Protein AF-A0A937PHE7-F1 (afdb_monomer_lite)

Sequence (68 aa):
MDVEWILRIVLFGIVHWVLAGVLLLDIASREKILGGHKPPWVIVIIFIPCFGSLVYLLFHPQIFSAKP

Secondary structure (DSSP, 8-state):
--HHHHHHHHHHHHHHHHHHHHHHHHHHH-S--TTS-SHHHHHHHHHHHHHHHHHHHHH-GGGT----

Foldseek 3Di:
DDPVVVVVVVVVLVVLVVVLVVVLVVLVPDPADVPRDSVVVNVVSVVCSVCVVVVVCVVPVVVVVPPD

pLDDT: mean 76.33, std 10.74, range [47.31, 89.88]

Radius of gyration: 16.24 Å; chains: 1; bounding box: 35×19×45 Å

Structure (mmCIF, N/CA/C/O backbone):
data_AF-A0A937PHE7-F1
#
_entry.id   AF-A0A937PHE7-F1
#
loop_
_atom_site.group_PDB
_atom_site.id
_atom_site.type_symbol
_atom_site.label_atom_id
_atom_site.label_alt_id
_atom_site.label_comp_id
_atom_site.label_asym_id
_atom_site.label_entity_id
_atom_site.label_seq_id
_atom_site.pdbx_PDB_ins_code
_atom_site.Cartn_x
_atom_site.Cartn_y
_atom_site.Cartn_z
_atom_site.occupancy
_atom_site.B_iso_or_equiv
_atom_site.auth_seq_id
_atom_site.auth_comp_id
_atom_site.auth_asym_id
_atom_site.auth_atom_id
_atom_site.pdbx_PDB_model_num
ATOM 1 N N . MET A 1 1 ? 14.761 -1.457 -19.675 1.00 60.03 1 MET A N 1
ATOM 2 C CA . MET A 1 1 ? 13.954 -1.025 -18.515 1.00 60.03 1 MET A CA 1
ATOM 3 C C . MET A 1 1 ? 14.172 0.463 -18.355 1.00 60.03 1 MET A C 1
ATOM 5 O O . MET A 1 1 ? 15.187 0.862 -17.797 1.00 60.03 1 MET A O 1
ATOM 9 N N . ASP A 1 2 ? 13.285 1.270 -18.926 1.00 82.69 2 ASP A N 1
ATOM 10 C CA . ASP A 1 2 ? 13.398 2.725 -18.865 1.00 82.69 2 ASP A CA 1
ATOM 11 C C . ASP A 1 2 ? 13.118 3.237 -17.451 1.00 82.69 2 ASP A C 1
ATOM 13 O O . ASP A 1 2 ? 12.235 2.736 -16.751 1.00 82.69 2 ASP A O 1
ATOM 17 N N . VAL A 1 3 ? 13.868 4.253 -17.027 1.00 86.69 3 VAL A N 1
ATOM 18 C CA . VAL A 1 3 ? 13.743 4.864 -15.692 1.00 86.69 3 VAL A CA 1
ATOM 19 C C . VAL A 1 3 ? 12.316 5.364 -15.439 1.00 86.69 3 VAL A C 1
ATOM 21 O O . VAL A 1 3 ? 11.818 5.259 -14.320 1.00 86.69 3 VAL A O 1
ATOM 24 N N . GLU A 1 4 ? 11.621 5.826 -16.482 1.00 84.25 4 GLU A N 1
ATOM 25 C CA . GLU A 1 4 ? 10.213 6.229 -16.411 1.00 84.25 4 GLU A CA 1
ATOM 26 C C . GLU A 1 4 ? 9.290 5.070 -15.992 1.00 84.25 4 GLU A C 1
ATOM 28 O O . GLU A 1 4 ? 8.375 5.258 -15.189 1.00 84.25 4 GLU A O 1
ATOM 33 N N . TRP A 1 5 ? 9.548 3.854 -16.483 1.00 78.62 5 TRP A N 1
ATOM 34 C CA . TRP A 1 5 ? 8.762 2.667 -16.142 1.00 78.62 5 TRP A CA 1
ATOM 35 C C . TRP A 1 5 ? 8.956 2.271 -14.676 1.00 78.62 5 TRP A C 1
ATOM 37 O O . TRP A 1 5 ? 7.985 2.022 -13.961 1.00 78.62 5 TRP A O 1
ATOM 47 N N . ILE A 1 6 ? 10.206 2.301 -14.205 1.00 79.88 6 ILE A N 1
ATOM 48 C CA . ILE A 1 6 ? 10.545 2.041 -12.800 1.00 79.88 6 ILE A CA 1
ATOM 49 C C . ILE A 1 6 ? 9.885 3.090 -11.896 1.00 79.88 6 ILE A C 1
ATOM 51 O O . ILE A 1 6 ? 9.232 2.730 -10.917 1.00 79.88 6 ILE A O 1
ATOM 55 N N . LEU A 1 7 ? 9.988 4.377 -12.245 1.00 85.06 7 LEU A N 1
ATOM 56 C CA . LEU A 1 7 ? 9.360 5.474 -11.503 1.00 85.06 7 LEU A CA 1
ATOM 57 C C . LEU A 1 7 ? 7.847 5.304 -11.392 1.00 85.06 7 LEU A C 1
ATOM 59 O O . LEU A 1 7 ? 7.306 5.460 -10.300 1.00 85.06 7 LEU A O 1
ATOM 63 N N . ARG A 1 8 ? 7.164 4.945 -12.487 1.00 81.25 8 ARG A N 1
ATOM 64 C CA . ARG A 1 8 ? 5.717 4.689 -12.468 1.00 81.25 8 ARG A CA 1
ATOM 65 C C . ARG A 1 8 ? 5.362 3.557 -11.511 1.00 81.25 8 ARG A C 1
ATOM 67 O O . ARG A 1 8 ? 4.444 3.729 -10.719 1.00 81.25 8 ARG A O 1
ATOM 74 N N . ILE A 1 9 ? 6.090 2.439 -11.532 1.00 81.38 9 ILE A N 1
ATOM 75 C CA . ILE A 1 9 ? 5.832 1.308 -10.623 1.00 81.38 9 ILE A CA 1
ATOM 76 C C . ILE A 1 9 ? 6.053 1.706 -9.168 1.00 81.38 9 ILE A C 1
ATOM 78 O O . ILE A 1 9 ? 5.226 1.388 -8.317 1.00 81.38 9 ILE A O 1
ATOM 82 N N . VAL A 1 10 ? 7.136 2.428 -8.882 1.00 85.06 10 VAL A N 1
ATOM 83 C CA . VAL A 1 10 ? 7.440 2.897 -7.527 1.00 85.06 10 VAL A CA 1
ATOM 84 C C . VAL A 1 10 ? 6.355 3.856 -7.031 1.00 85.06 10 VAL A C 1
ATOM 86 O O . VAL A 1 10 ? 5.840 3.667 -5.932 1.00 85.06 10 VAL A O 1
ATOM 89 N N . LEU A 1 11 ? 5.944 4.830 -7.849 1.00 86.25 11 LEU A N 1
ATOM 90 C CA . LEU A 1 11 ? 4.846 5.752 -7.536 1.00 86.25 11 LEU A CA 1
ATOM 91 C C . LEU A 1 11 ? 3.533 5.009 -7.291 1.00 86.25 11 LEU A C 1
ATOM 93 O O . LEU A 1 11 ? 2.869 5.255 -6.285 1.00 86.25 11 LEU A O 1
ATOM 97 N N . PHE A 1 12 ? 3.179 4.069 -8.169 1.00 83.31 12 PHE A N 1
ATOM 98 C CA . PHE A 1 12 ? 1.987 3.244 -7.999 1.00 83.31 12 PHE A CA 1
ATOM 99 C C . PHE A 1 12 ? 2.045 2.4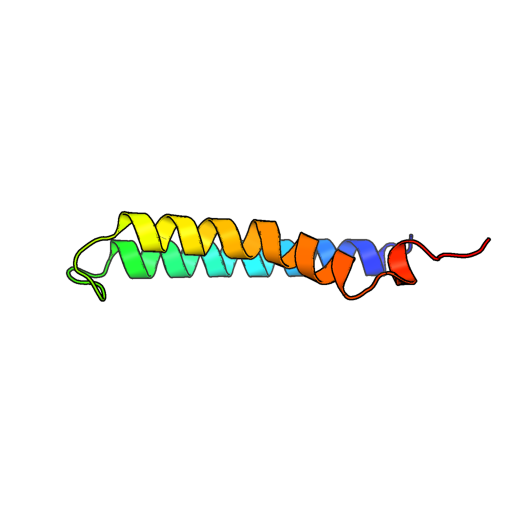29 -6.706 1.00 83.31 12 PHE A C 1
ATOM 101 O O . PHE A 1 12 ? 1.047 2.385 -5.988 1.00 83.31 12 PHE A O 1
ATOM 108 N N . GLY A 1 13 ? 3.200 1.846 -6.376 1.00 83.19 13 GLY A N 1
ATOM 109 C CA . GLY A 1 13 ? 3.423 1.129 -5.125 1.00 83.19 13 GLY A CA 1
ATOM 110 C C . GLY A 1 13 ? 3.225 2.026 -3.906 1.00 83.19 13 GLY A C 1
ATOM 111 O O . GLY A 1 13 ? 2.436 1.690 -3.029 1.00 83.19 13 GLY A O 1
ATOM 112 N N . ILE A 1 14 ? 3.874 3.194 -3.873 1.00 88.25 14 ILE A N 1
ATOM 113 C CA . ILE A 1 14 ? 3.745 4.158 -2.769 1.00 88.25 14 ILE A CA 1
ATOM 114 C C . ILE A 1 14 ? 2.281 4.558 -2.575 1.00 88.25 14 ILE A C 1
ATOM 116 O O . ILE A 1 14 ? 1.768 4.467 -1.462 1.00 88.25 14 ILE A O 1
ATOM 120 N N . VAL A 1 15 ? 1.589 4.948 -3.649 1.00 87.62 15 VAL A N 1
ATOM 121 C CA . VAL A 1 15 ? 0.175 5.348 -3.589 1.00 87.62 15 VAL A CA 1
ATOM 122 C C . VAL A 1 15 ? -0.693 4.207 -3.054 1.00 87.62 15 VAL A C 1
ATOM 124 O O . VAL A 1 15 ? -1.511 4.432 -2.162 1.00 87.62 15 VAL A O 1
ATOM 127 N N . HIS A 1 16 ? -0.483 2.975 -3.527 1.00 84.19 16 HIS A N 1
ATOM 128 C CA . HIS A 1 16 ? -1.229 1.805 -3.057 1.00 84.19 16 HIS A CA 1
ATOM 129 C C . HIS A 1 16 ? -0.988 1.510 -1.570 1.00 84.19 16 HIS A C 1
ATOM 131 O O . HIS A 1 16 ? -1.942 1.230 -0.845 1.00 84.19 16 HIS A O 1
ATOM 137 N N . TRP A 1 17 ? 0.255 1.611 -1.092 1.00 85.19 17 TRP A N 1
ATOM 138 C CA . TRP A 1 17 ? 0.582 1.401 0.321 1.00 85.19 17 TRP A CA 1
ATOM 139 C C . TRP A 1 17 ? 0.027 2.505 1.226 1.00 85.19 17 TRP A C 1
ATOM 141 O O . TRP A 1 17 ? -0.463 2.209 2.317 1.00 85.19 17 TRP A O 1
ATOM 151 N N . VAL A 1 18 ? 0.030 3.760 0.768 1.00 89.88 18 VAL A N 1
ATOM 152 C CA . VAL A 1 18 ? -0.608 4.876 1.484 1.00 89.88 18 VAL A CA 1
ATOM 153 C C . VAL A 1 18 ? -2.115 4.640 1.607 1.00 89.88 18 VAL A C 1
ATOM 155 O O . VAL A 1 18 ? -2.657 4.738 2.706 1.00 89.88 18 VAL A O 1
ATOM 158 N N . LEU A 1 19 ? -2.788 4.259 0.517 1.00 87.31 19 LEU A N 1
ATOM 159 C CA . LEU A 1 19 ? -4.217 3.920 0.521 1.00 87.31 19 LEU A CA 1
ATOM 160 C C . LEU A 1 19 ? -4.537 2.751 1.462 1.00 87.31 19 LEU A C 1
ATOM 162 O O . LEU A 1 19 ? -5.511 2.825 2.210 1.00 87.31 19 LEU A O 1
ATOM 166 N N . ALA A 1 20 ? -3.706 1.705 1.477 1.00 86.88 20 ALA A N 1
ATOM 167 C CA . ALA A 1 20 ? -3.859 0.584 2.402 1.00 86.88 20 ALA A CA 1
ATOM 168 C C . ALA A 1 20 ? -3.736 1.035 3.869 1.00 86.88 20 ALA A C 1
ATOM 170 O O . ALA A 1 20 ? -4.555 0.650 4.703 1.00 86.88 20 ALA A O 1
ATOM 171 N N . GLY A 1 21 ? -2.766 1.901 4.181 1.00 87.81 21 GLY A N 1
ATOM 172 C CA . GLY A 1 21 ? -2.611 2.494 5.512 1.00 87.81 21 GLY A CA 1
ATOM 173 C C . GLY A 1 21 ? -3.819 3.331 5.939 1.00 87.81 21 GLY A C 1
ATOM 174 O O . GLY A 1 21 ? -4.302 3.188 7.061 1.00 87.81 21 GLY A O 1
ATOM 175 N N . VAL A 1 22 ? -4.358 4.152 5.031 1.00 89.12 22 VAL A N 1
ATOM 176 C CA . VAL A 1 22 ? -5.580 4.938 5.275 1.00 89.12 22 VAL A CA 1
ATOM 177 C C . VAL A 1 22 ? -6.773 4.022 5.558 1.00 89.12 22 VAL A C 1
ATOM 179 O O . VAL A 1 22 ? -7.503 4.259 6.519 1.00 89.12 22 VAL A O 1
ATOM 182 N N . LEU A 1 23 ? -6.947 2.944 4.785 1.00 85.31 23 LEU A N 1
ATOM 183 C CA . LEU A 1 23 ? -8.019 1.972 5.019 1.00 85.31 23 LEU A CA 1
ATOM 184 C C . LEU A 1 23 ? -7.869 1.252 6.368 1.00 85.31 23 LEU A C 1
ATOM 186 O O . LEU A 1 23 ? -8.860 1.030 7.061 1.00 85.31 23 LEU A O 1
ATOM 190 N N . LEU A 1 24 ? -6.642 0.901 6.763 1.00 86.06 24 LEU A N 1
ATOM 191 C CA . LEU A 1 24 ? -6.373 0.282 8.063 1.00 86.06 24 LEU A CA 1
ATOM 192 C C . LEU A 1 24 ? -6.709 1.225 9.223 1.00 86.06 24 LEU A C 1
ATOM 194 O O . LEU A 1 24 ? -7.314 0.787 10.202 1.00 86.06 24 LEU A O 1
ATOM 198 N N . LEU A 1 25 ? -6.361 2.510 9.106 1.00 85.88 25 LEU A N 1
ATOM 199 C CA . LEU A 1 25 ? -6.713 3.531 10.095 1.00 85.88 25 LEU A CA 1
ATOM 200 C C . LEU A 1 25 ? -8.230 3.737 10.187 1.00 85.88 25 LEU A C 1
ATOM 202 O O . LEU A 1 25 ? -8.763 3.799 11.295 1.00 85.88 25 LEU A O 1
ATOM 206 N N . ASP A 1 26 ? -8.932 3.774 9.052 1.00 85.88 26 ASP A N 1
ATOM 207 C CA . ASP A 1 26 ? -10.396 3.884 9.016 1.00 85.88 26 ASP A CA 1
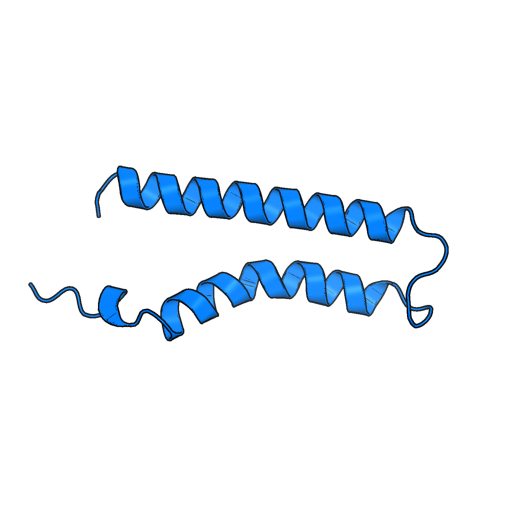ATOM 208 C C . ASP A 1 26 ? -11.057 2.688 9.726 1.00 85.88 26 ASP A C 1
ATOM 210 O O . ASP A 1 26 ? -11.939 2.861 10.568 1.00 85.88 26 ASP A O 1
ATOM 214 N N . ILE A 1 27 ? -10.568 1.465 9.490 1.00 83.75 27 ILE A N 1
ATOM 215 C CA . ILE A 1 27 ? -11.055 0.260 10.179 1.00 83.75 27 ILE A CA 1
ATOM 216 C C . ILE A 1 27 ? -10.726 0.256 11.673 1.00 83.75 27 ILE A C 1
ATOM 218 O O . ILE A 1 27 ? -11.554 -0.164 12.490 1.00 83.75 27 ILE A O 1
ATOM 222 N N . ALA A 1 28 ? -9.529 0.704 12.050 1.00 80.94 28 ALA A N 1
ATOM 223 C CA . ALA A 1 28 ? -9.134 0.796 13.449 1.00 80.94 28 ALA A CA 1
ATOM 224 C C . ALA A 1 28 ? -10.028 1.790 14.205 1.00 80.94 28 ALA A C 1
ATOM 226 O O . ALA A 1 28 ? -10.503 1.469 15.297 1.00 80.94 28 ALA A O 1
ATOM 227 N N . SER A 1 29 ? -10.316 2.942 13.588 1.00 83.69 29 SER A N 1
ATOM 228 C CA . SER A 1 29 ? -11.150 4.001 14.157 1.00 83.69 29 SER A CA 1
ATOM 229 C C . SER A 1 29 ? -12.641 3.654 14.213 1.00 83.69 29 SER A C 1
ATOM 231 O O . SER A 1 29 ? -13.365 4.241 15.017 1.00 83.69 29 SER A O 1
ATOM 233 N N . ARG A 1 30 ? -13.134 2.730 13.380 1.00 78.44 30 ARG A N 1
ATOM 234 C CA . ARG A 1 30 ? -14.540 2.304 13.416 1.00 78.44 30 ARG A CA 1
ATOM 235 C C . ARG A 1 30 ? -14.818 1.375 14.593 1.00 78.44 30 ARG A C 1
ATOM 237 O O . ARG A 1 30 ? -14.195 0.327 14.757 1.00 78.44 30 ARG A O 1
ATOM 244 N N . GLU A 1 31 ? -15.825 1.718 15.387 1.00 67.88 31 GLU A N 1
ATOM 245 C CA . GLU A 1 31 ? -16.275 0.916 16.532 1.00 67.88 31 GLU A CA 1
ATOM 246 C C . GLU A 1 31 ? -16.972 -0.387 16.092 1.00 67.88 31 GLU A C 1
ATOM 248 O O . GLU A 1 31 ? -16.806 -1.436 16.712 1.00 67.88 31 GLU A O 1
ATOM 253 N N . LYS A 1 32 ? -17.689 -0.346 14.959 1.00 66.19 32 LYS A N 1
ATOM 254 C CA . LYS A 1 32 ? -18.359 -1.491 14.327 1.00 66.19 32 LYS A CA 1
ATOM 255 C C . LYS A 1 32 ? -18.057 -1.536 12.834 1.00 66.19 32 LYS A C 1
ATOM 257 O O . LYS A 1 32 ? -18.099 -0.522 12.145 1.00 66.19 32 LYS A O 1
ATOM 262 N N . ILE A 1 33 ? -17.803 -2.739 12.338 1.00 72.06 33 ILE A N 1
ATOM 263 C CA . ILE A 1 33 ? -17.552 -3.032 10.925 1.00 72.06 33 ILE A CA 1
ATOM 264 C C . ILE A 1 33 ? -18.565 -4.096 10.495 1.00 72.06 33 ILE A C 1
ATOM 266 O O . ILE A 1 33 ? -19.028 -4.876 11.333 1.00 72.06 33 ILE A O 1
ATOM 270 N N . LEU A 1 34 ? -18.911 -4.138 9.207 1.00 62.31 34 LEU A N 1
ATOM 271 C CA . LEU A 1 34 ? -19.749 -5.187 8.619 1.00 62.31 34 LEU A CA 1
ATOM 272 C C . LEU A 1 34 ? -19.227 -6.577 9.036 1.00 62.31 34 LEU A C 1
ATOM 274 O O . LEU A 1 34 ? -18.109 -6.956 8.686 1.00 62.31 34 LEU A O 1
ATOM 278 N N . GLY A 1 35 ? -20.022 -7.306 9.830 1.00 67.44 35 GLY A N 1
ATOM 279 C CA . GLY A 1 35 ? -19.694 -8.644 10.348 1.00 67.44 35 GLY A CA 1
ATOM 280 C C . GLY A 1 35 ? -19.086 -8.707 11.760 1.00 67.44 35 GLY A C 1
ATOM 281 O O . GLY A 1 35 ? -18.784 -9.799 12.237 1.00 67.44 35 GLY A O 1
ATOM 282 N N . GLY A 1 36 ? -18.889 -7.577 12.451 1.00 73.56 36 GLY A N 1
ATOM 283 C CA . GLY A 1 36 ? -18.442 -7.525 13.857 1.00 73.56 36 GLY A CA 1
ATOM 284 C C . GLY A 1 36 ? -16.978 -7.917 14.116 1.00 73.56 36 GLY A C 1
ATOM 285 O O . GLY A 1 36 ? -16.468 -7.659 15.202 1.00 73.56 36 GLY A O 1
ATOM 286 N N . HIS A 1 37 ? -16.279 -8.477 13.125 1.00 74.75 37 HIS A N 1
ATOM 287 C CA . HIS A 1 37 ? -14.881 -8.896 13.224 1.00 74.75 37 HIS A CA 1
ATOM 288 C C . HIS A 1 37 ? -13.966 -8.005 12.380 1.00 74.75 37 HIS A C 1
ATOM 290 O O . HIS A 1 37 ? -14.098 -7.934 11.161 1.00 74.75 37 HIS A O 1
ATOM 296 N N . LYS A 1 38 ? -12.995 -7.359 13.036 1.00 73.50 38 LYS A N 1
ATOM 297 C CA . LYS A 1 38 ? -11.954 -6.527 12.404 1.00 73.50 38 LYS A CA 1
ATOM 298 C C . LYS A 1 38 ? -10.839 -7.299 11.672 1.00 73.50 38 LYS A C 1
ATOM 300 O O . LYS A 1 38 ? -10.436 -6.847 10.601 1.00 73.50 38 LYS A O 1
ATOM 305 N N . PRO A 1 39 ? -10.351 -8.453 12.175 1.00 81.50 39 PRO A N 1
ATOM 306 C CA . PRO A 1 39 ? -9.195 -9.138 11.584 1.00 81.50 39 PRO A CA 1
ATOM 307 C C . PRO A 1 39 ? -9.341 -9.563 10.110 1.00 81.50 39 PRO A C 1
ATOM 309 O O . PRO A 1 39 ? -8.389 -9.360 9.359 1.00 81.50 39 PRO A O 1
ATOM 312 N N . PRO A 1 40 ? -10.494 -10.090 9.640 1.00 84.56 40 PRO A N 1
ATOM 313 C CA . PRO A 1 40 ? -10.643 -10.503 8.241 1.00 84.56 40 PRO A CA 1
ATOM 314 C C . PRO A 1 40 ? -10.453 -9.343 7.261 1.00 84.56 40 PRO A C 1
ATOM 316 O O . PRO A 1 40 ? -9.825 -9.499 6.219 1.00 84.56 40 PRO A O 1
ATOM 319 N N . TRP A 1 41 ? -10.943 -8.157 7.620 1.00 83.69 41 TRP A N 1
ATOM 320 C CA . TRP A 1 41 ? -10.818 -6.971 6.783 1.00 83.69 41 TRP A CA 1
ATOM 321 C C . TRP A 1 41 ? -9.379 -6.462 6.702 1.00 83.69 41 TRP A C 1
ATOM 323 O O . TRP A 1 41 ? -8.923 -6.105 5.621 1.00 83.69 41 TRP A O 1
ATOM 333 N N . VAL A 1 42 ? -8.641 -6.495 7.816 1.00 84.19 42 VAL A N 1
ATOM 334 C CA . VAL A 1 42 ? -7.204 -6.170 7.840 1.00 84.19 42 VAL A CA 1
ATOM 335 C C . VAL A 1 42 ? -6.425 -7.094 6.903 1.00 84.19 42 VAL A C 1
ATOM 337 O O . VAL A 1 42 ? -5.603 -6.621 6.121 1.00 84.19 42 VAL A O 1
ATOM 340 N N . ILE A 1 43 ? -6.727 -8.398 6.929 1.00 85.19 43 ILE A N 1
ATOM 341 C CA . ILE A 1 43 ? -6.104 -9.379 6.032 1.00 85.19 43 ILE A CA 1
ATOM 342 C C . ILE A 1 43 ? -6.383 -9.010 4.575 1.00 85.19 43 ILE A C 1
ATOM 344 O O . ILE A 1 43 ? -5.446 -8.925 3.791 1.00 85.19 43 ILE A O 1
ATOM 348 N N . VAL A 1 44 ? -7.637 -8.723 4.215 1.00 84.56 44 VAL A N 1
ATOM 349 C CA . VAL A 1 44 ? -8.014 -8.346 2.842 1.00 84.56 44 VAL A CA 1
ATOM 350 C C . VAL A 1 44 ? -7.294 -7.072 2.379 1.00 84.56 44 VAL A C 1
ATOM 352 O O . VAL A 1 44 ? -6.771 -7.044 1.265 1.00 84.56 44 VAL A O 1
ATOM 355 N N . ILE A 1 45 ? -7.198 -6.047 3.235 1.00 83.38 45 ILE A N 1
ATOM 356 C CA . ILE A 1 45 ? -6.517 -4.780 2.912 1.00 83.38 45 ILE A CA 1
ATOM 357 C C . ILE A 1 45 ? -5.023 -4.975 2.662 1.00 83.38 45 ILE A C 1
ATOM 359 O O . ILE A 1 45 ? -4.455 -4.253 1.854 1.00 83.38 45 ILE A O 1
ATOM 363 N N . ILE A 1 46 ? -4.382 -5.938 3.323 1.00 82.62 46 ILE A N 1
ATOM 364 C CA . ILE A 1 46 ? -2.963 -6.252 3.109 1.00 82.62 46 ILE A CA 1
ATOM 365 C C . ILE A 1 46 ? -2.784 -7.186 1.903 1.00 82.62 46 ILE A C 1
ATOM 367 O O . ILE A 1 46 ? -1.819 -7.061 1.148 1.00 82.62 46 ILE A O 1
ATOM 371 N N . PHE A 1 47 ? -3.718 -8.113 1.686 1.00 83.12 47 PHE A N 1
ATOM 372 C CA . PHE A 1 47 ? -3.624 -9.108 0.621 1.00 83.12 47 PHE A CA 1
ATOM 373 C C . PHE A 1 47 ? -3.827 -8.492 -0.767 1.00 83.12 47 PHE A C 1
ATOM 375 O O . PHE A 1 47 ? -3.111 -8.848 -1.699 1.00 83.12 47 PHE A O 1
ATOM 382 N N . ILE A 1 48 ? -4.758 -7.542 -0.911 1.00 80.88 48 ILE A N 1
ATOM 383 C CA . ILE A 1 48 ? -5.075 -6.899 -2.197 1.00 80.88 48 ILE A CA 1
ATOM 384 C C . ILE A 1 48 ? -3.876 -6.130 -2.793 1.00 80.88 48 ILE A C 1
ATOM 386 O O . ILE A 1 48 ? -3.580 -6.354 -3.964 1.00 80.88 48 ILE A O 1
ATOM 390 N N . PRO A 1 49 ? -3.136 -5.278 -2.058 1.00 76.25 49 PRO A N 1
ATOM 391 C CA . PRO A 1 49 ? -1.935 -4.613 -2.573 1.00 76.25 49 PRO A CA 1
ATOM 392 C C . PRO A 1 49 ? -0.825 -5.594 -2.972 1.00 76.25 49 PRO A C 1
ATOM 394 O O . PRO A 1 49 ? -0.139 -5.379 -3.971 1.00 76.25 49 PRO A O 1
ATOM 397 N N . CYS A 1 50 ? -0.669 -6.692 -2.226 1.00 73.81 50 CYS A N 1
ATOM 398 C CA . CYS A 1 50 ? 0.337 -7.717 -2.508 1.00 73.81 50 CYS A CA 1
ATOM 399 C C . CYS A 1 50 ? -0.018 -8.566 -3.736 1.00 73.81 50 CYS A C 1
ATOM 401 O O . CYS A 1 50 ? 0.840 -8.825 -4.575 1.00 73.81 50 CYS A O 1
ATOM 403 N N . PHE A 1 51 ? -1.277 -8.986 -3.868 1.00 76.56 51 PHE A N 1
ATOM 404 C CA . PHE A 1 51 ? -1.718 -9.847 -4.968 1.00 76.56 51 PHE A CA 1
ATOM 405 C C . PHE A 1 51 ? -2.196 -9.082 -6.201 1.00 76.56 51 PHE A C 1
ATOM 407 O O . PHE A 1 51 ? -2.167 -9.635 -7.295 1.00 76.56 51 PHE A O 1
ATOM 414 N N . GLY A 1 52 ? -2.588 -7.815 -6.077 1.00 69.88 52 GLY A N 1
ATOM 415 C CA . GLY A 1 52 ? -3.031 -6.997 -7.207 1.00 69.88 52 GLY A CA 1
ATOM 416 C C . GLY A 1 52 ? -1.930 -6.802 -8.250 1.00 69.88 52 GLY A C 1
ATOM 417 O O . GLY A 1 52 ? -2.192 -6.861 -9.448 1.00 69.88 52 GLY A O 1
ATOM 418 N N . SER A 1 53 ? -0.680 -6.666 -7.802 1.00 68.75 5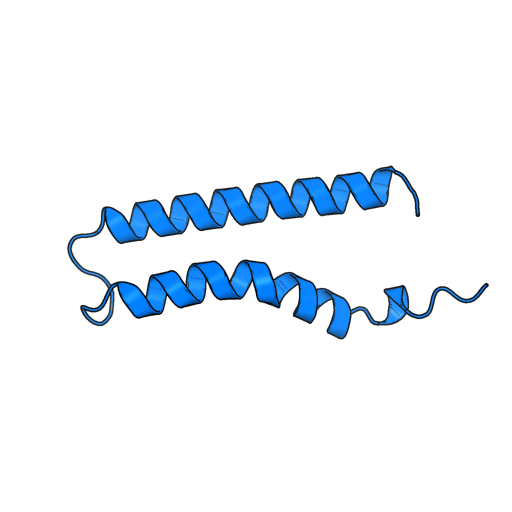3 SER A N 1
ATOM 419 C CA . SER A 1 53 ? 0.486 -6.588 -8.687 1.00 68.75 53 SER A CA 1
ATOM 420 C C . SER A 1 53 ? 0.773 -7.920 -9.395 1.00 68.75 53 SER A C 1
ATOM 422 O O . SER A 1 53 ? 1.029 -7.929 -10.597 1.00 68.75 53 SER A O 1
ATOM 424 N N . LEU A 1 54 ? 0.641 -9.054 -8.697 1.00 68.00 54 LEU A N 1
ATOM 425 C CA . LEU A 1 54 ? 0.727 -10.398 -9.287 1.00 68.00 54 LEU A CA 1
ATOM 426 C C . LEU A 1 54 ? -0.370 -10.639 -10.333 1.00 68.00 54 LEU A C 1
ATOM 428 O O . LEU A 1 54 ? -0.091 -11.148 -11.416 1.00 68.00 54 LEU A O 1
ATOM 432 N N . VAL A 1 55 ? -1.604 -10.231 -10.033 1.00 71.31 55 VAL A N 1
ATOM 433 C CA . VAL A 1 55 ? -2.741 -10.302 -10.958 1.00 71.31 55 VAL A CA 1
ATOM 434 C C . VAL A 1 55 ? -2.486 -9.434 -12.192 1.00 71.31 55 VAL A C 1
ATOM 436 O O . VAL A 1 55 ? -2.678 -9.900 -13.312 1.00 71.31 55 VAL A O 1
ATOM 439 N N . TYR A 1 56 ? -1.979 -8.211 -12.023 1.00 69.12 56 TYR A N 1
ATOM 440 C CA . TYR A 1 56 ? -1.612 -7.346 -13.147 1.00 69.12 56 TYR A CA 1
ATOM 441 C C . TYR A 1 56 ? -0.567 -8.000 -14.068 1.00 69.12 56 TYR A C 1
AT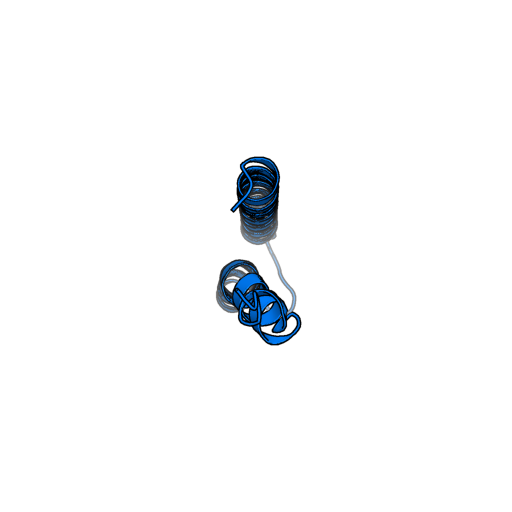OM 443 O O . TYR A 1 56 ? -0.726 -7.981 -15.287 1.00 69.12 56 TYR A O 1
ATOM 451 N N . LEU A 1 57 ? 0.458 -8.646 -13.502 1.00 65.94 57 LEU A N 1
ATOM 452 C CA . LEU A 1 57 ? 1.468 -9.383 -14.272 1.00 65.94 57 LEU A CA 1
ATOM 453 C C . LEU A 1 57 ? 0.887 -10.610 -15.003 1.00 65.94 57 LEU A C 1
ATOM 455 O O . LEU A 1 57 ? 1.311 -10.906 -16.118 1.00 65.94 57 LEU A O 1
ATOM 459 N N . LEU A 1 58 ? -0.096 -11.298 -14.409 1.00 69.12 58 LEU A N 1
ATOM 460 C CA . LEU A 1 58 ? -0.807 -12.427 -15.027 1.00 69.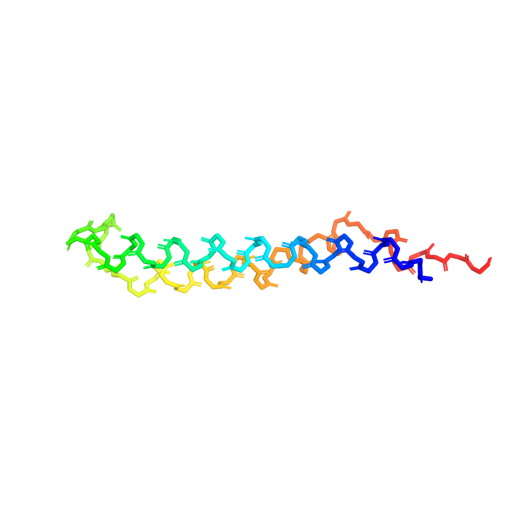12 58 LEU A CA 1
ATOM 461 C C . LEU A 1 58 ? -1.680 -11.997 -16.218 1.00 69.12 58 LEU A C 1
ATOM 463 O O . LEU A 1 58 ? -1.734 -12.708 -17.220 1.00 69.12 58 LEU A O 1
ATOM 467 N N . PHE A 1 59 ? -2.343 -10.840 -16.130 1.00 71.19 59 PHE A N 1
ATOM 468 C CA . PHE A 1 59 ? -3.212 -10.319 -17.196 1.00 71.19 59 PHE A CA 1
ATOM 469 C C . PHE A 1 59 ? -2.469 -9.497 -18.262 1.00 71.19 59 PHE A C 1
ATOM 471 O O . PHE A 1 59 ? -2.975 -9.356 -19.375 1.00 71.19 59 PHE A O 1
ATOM 478 N N . HIS A 1 60 ? -1.252 -9.022 -17.978 1.00 61.94 60 HIS A N 1
ATOM 479 C CA . HIS A 1 60 ? -0.338 -8.420 -18.956 1.00 61.94 60 HIS A CA 1
ATOM 480 C C . HIS A 1 60 ? 0.905 -9.304 -19.203 1.00 61.94 60 HIS A C 1
ATOM 482 O O . HIS A 1 60 ? 2.031 -8.908 -18.891 1.00 61.94 60 HIS A O 1
ATOM 488 N N . PRO A 1 61 ? 0.764 -10.475 -19.858 1.00 62.50 61 PRO A N 1
ATOM 489 C CA . PRO A 1 61 ? 1.890 -11.367 -20.160 1.00 62.50 61 PRO A CA 1
ATOM 490 C C . PRO A 1 61 ? 2.898 -10.772 -21.160 1.00 62.50 61 PRO A C 1
ATOM 492 O O . PRO A 1 61 ? 3.985 -11.316 -21.345 1.00 62.50 61 PRO A O 1
ATOM 495 N N . GLN A 1 62 ? 2.584 -9.633 -21.788 1.00 60.75 62 GLN A N 1
ATOM 496 C CA . GLN A 1 62 ? 3.494 -8.922 -22.695 1.00 60.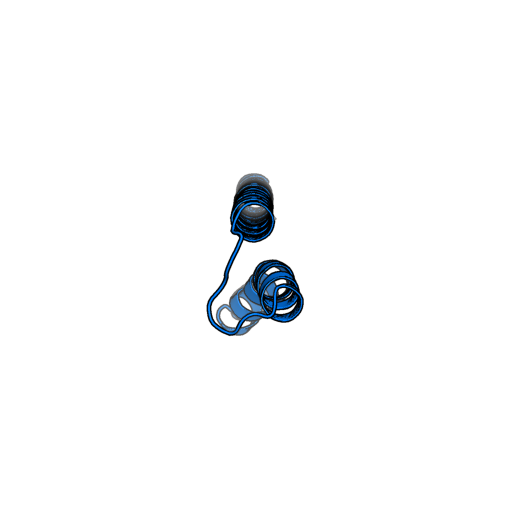75 62 GLN A CA 1
ATOM 497 C C . GLN A 1 62 ? 4.787 -8.447 -22.012 1.00 60.75 62 GLN A C 1
ATOM 499 O O . GLN A 1 62 ? 5.785 -8.240 -22.692 1.00 60.75 62 GLN A O 1
ATOM 504 N N . ILE A 1 63 ? 4.808 -8.356 -20.678 1.00 58.59 63 ILE A N 1
ATOM 505 C CA . ILE A 1 63 ? 6.007 -8.031 -19.888 1.00 58.59 63 ILE A CA 1
ATOM 506 C C . ILE A 1 63 ? 7.023 -9.193 -19.926 1.00 58.59 63 ILE A C 1
ATOM 508 O O . ILE A 1 63 ? 8.228 -8.964 -19.877 1.00 58.59 63 ILE A O 1
ATOM 512 N N . PHE A 1 64 ? 6.552 -10.438 -20.084 1.00 55.91 64 PHE A N 1
ATOM 513 C CA . PHE A 1 64 ? 7.398 -11.627 -20.264 1.00 55.91 64 PHE A CA 1
ATOM 514 C C . PHE A 1 64 ? 7.750 -11.908 -21.734 1.00 55.91 64 PHE A C 1
ATOM 516 O O . PHE A 1 64 ? 8.652 -12.692 -22.010 1.00 55.91 64 PHE A O 1
ATOM 523 N N . SER A 1 65 ? 7.056 -11.271 -22.683 1.00 52.72 65 SER A N 1
ATOM 524 C CA . SER A 1 65 ? 7.277 -11.398 -24.132 1.00 52.72 65 SER A CA 1
ATOM 525 C C . SER A 1 65 ? 7.978 -10.171 -24.726 1.00 52.72 65 SER A C 1
ATOM 527 O O . SER A 1 65 ? 7.724 -9.792 -25.869 1.00 52.72 65 SER A O 1
ATOM 529 N N . ALA A 1 66 ? 8.892 -9.555 -23.967 1.00 50.12 66 ALA A N 1
ATOM 530 C CA . ALA A 1 66 ? 9.922 -8.695 -24.540 1.00 50.12 66 ALA A CA 1
ATOM 531 C C . ALA A 1 66 ? 10.825 -9.568 -25.428 1.00 50.12 66 ALA A C 1
ATOM 533 O O . ALA A 1 66 ? 11.800 -10.165 -24.975 1.00 50.12 66 ALA A O 1
ATOM 534 N N . LYS A 1 67 ? 10.411 -9.735 -26.686 1.00 47.31 67 LYS A N 1
ATOM 535 C CA . LYS A 1 67 ? 11.190 -10.401 -27.726 1.00 47.31 67 LYS A CA 1
ATOM 536 C C . LYS A 1 67 ? 12.452 -9.551 -27.983 1.00 47.31 67 LYS A C 1
ATOM 538 O O . LYS A 1 67 ? 12.310 -8.327 -27.999 1.00 47.31 67 LYS A O 1
ATOM 543 N N . PRO A 1 68 ? 13.639 -10.175 -28.104 1.00 55.34 68 PRO A N 1
ATOM 544 C CA . PRO A 1 68 ? 14.912 -9.474 -28.284 1.00 55.34 68 PRO A CA 1
ATOM 545 C C . PRO A 1 68 ? 14.950 -8.613 -29.547 1.00 55.34 68 PRO A C 1
ATOM 547 O O . PRO A 1 68 ? 14.244 -8.965 -30.524 1.00 55.34 68 PRO A O 1
#